Protein AF-0000000072192971 (afdb_homodimer)

Organism: NCBI:txid901

Sequence (154 aa):
MDQEERIIRLEELAYFQEERLRELNEALTAQQQQIDMLEHRLAETMELARNLRDQLGQTGNGAPVNDLPPHYMPERYMDQEERIIRLEELAYFQEERLRELNEALTAQQQQIDMLEHRLAETMELARNLRDQLGQTGNGAPVNDLPPHYMPERY

Solvent-accessible surface area (backbone atoms only — not comparable to full-atom values): 8818 Å² total; per-residue (Å²): 129,58,67,64,58,54,42,53,52,40,51,50,51,38,50,53,48,50,53,50,44,52,52,50,51,52,49,44,52,53,50,48,52,48,42,54,51,47,52,52,51,35,51,52,38,48,52,52,33,50,54,44,52,54,56,38,56,71,70,73,70,41,64,84,68,79,74,72,73,78,76,78,66,73,70,84,122,132,58,68,63,58,53,42,53,52,39,50,52,50,40,50,53,49,52,52,50,46,53,52,50,51,51,50,43,51,53,50,49,52,50,43,53,51,47,51,50,52,34,51,54,38,49,50,51,33,51,55,44,51,54,55,38,55,72,70,74,70,41,63,84,68,78,74,72,71,77,76,78,66,74,69,84,122

Secondary structure (DSSP, 8-state):
--HHHHHHHHHHHHHHHHHHHHHHHHHHHHHHHHHHHHHHHHHHHHHHHHHHHHHHHHTS-----------------/--HHHHHHHHHHHHHHHHHHHHHHHHHHHHHHHHHHHHHHHHHHHHHHHHHHHHHHHHTS-----------------

InterPro domains:
  IPR007236 SlyX [PF04102] (4-72)

Radius of gyration: 26.2 Å; Cα contacts (8 Å, |Δi|>4): 93; chains: 2; bounding box: 30×81×48 Å

Structure (mmCIF, N/CA/C/O backbone):
data_AF-0000000072192971-model_v1
#
loop_
_entity.id
_entity.type
_entity.pdbx_description
1 polymer 'SlyX protein'
#
loop_
_atom_site.group_PDB
_atom_site.id
_atom_site.type_symbol
_atom_site.label_atom_id
_atom_site.label_alt_id
_atom_site.label_comp_id
_atom_site.label_asym_id
_atom_site.label_entity_id
_atom_site.label_seq_id
_atom_site.pdbx_PDB_ins_code
_atom_site.Cartn_x
_atom_site.Cartn_y
_atom_site.Cartn_z
_atom_site.occupancy
_atom_site.B_iso_or_equiv
_atom_site.auth_seq_id
_atom_site.auth_comp_id
_atom_site.auth_asym_id
_atom_site.auth_atom_id
_atom_site.pdbx_PDB_model_num
ATOM 1 N N . MET A 1 1 ? 1.477 -42.969 -9.359 1 64.88 1 MET A N 1
ATOM 2 C CA . MET A 1 1 ? 0.469 -42.062 -9.867 1 64.88 1 MET A CA 1
ATOM 3 C C . MET A 1 1 ? 0.601 -41.875 -11.375 1 64.88 1 MET A C 1
ATOM 5 O O . MET A 1 1 ? 1.711 -41.875 -11.906 1 64.88 1 MET A O 1
ATOM 9 N N . ASP A 1 2 ? -0.431 -42.281 -12.203 1 88.81 2 ASP A N 1
ATOM 10 C CA . ASP A 1 2 ? -0.35 -42.188 -13.664 1 88.81 2 ASP A CA 1
ATOM 11 C C . ASP A 1 2 ? -0.009 -40.781 -14.125 1 88.81 2 ASP A C 1
ATOM 13 O O . ASP A 1 2 ? -0.246 -39.812 -13.398 1 88.81 2 ASP A O 1
ATOM 17 N N . GLN A 1 3 ? 0.892 -40.656 -15.016 1 93.5 3 GLN A N 1
ATOM 18 C CA . GLN A 1 3 ? 1.33 -39.406 -15.609 1 93.5 3 GLN A CA 1
ATOM 19 C C . GLN A 1 3 ? 0.146 -38.469 -15.867 1 93.5 3 GLN A C 1
ATOM 21 O O . GLN A 1 3 ? 0.257 -37.25 -15.719 1 93.5 3 GLN A O 1
ATOM 26 N N . GLU A 1 4 ? -0.917 -39.031 -16.047 1 94 4 GLU A N 1
ATOM 27 C CA . GLU A 1 4 ? -2.127 -38.25 -16.312 1 94 4 GLU A CA 1
ATOM 28 C C . GLU A 1 4 ? -2.639 -37.594 -15.047 1 94 4 GLU A C 1
ATOM 30 O O . GLU A 1 4 ? -3.043 -36.406 -15.078 1 94 4 GLU A O 1
ATOM 35 N N . GLU A 1 5 ? -2.646 -38.281 -14.031 1 95.19 5 GLU A N 1
ATOM 36 C CA . GLU A 1 5 ? -3.08 -37.781 -12.742 1 95.19 5 GLU A CA 1
ATOM 37 C C . GLU A 1 5 ? -2.172 -36.625 -12.281 1 95.19 5 GLU A C 1
ATOM 39 O O . GLU A 1 5 ? -2.648 -35.625 -11.742 1 95.19 5 GLU A O 1
ATOM 44 N N . ARG A 1 6 ? -0.914 -36.781 -12.5 1 96.5 6 ARG A N 1
ATOM 45 C CA . ARG A 1 6 ? 0.071 -35.781 -12.133 1 96.5 6 ARG A CA 1
ATOM 46 C C . ARG A 1 6 ? -0.148 -34.469 -12.922 1 96.5 6 ARG A C 1
ATOM 48 O O . ARG A 1 6 ? -0.056 -33.375 -12.375 1 96.5 6 ARG A O 1
ATOM 55 N N . ILE A 1 7 ? -0.433 -34.594 -14.164 1 96.75 7 ILE A N 1
ATOM 56 C CA . ILE A 1 7 ? -0.686 -33.438 -15.039 1 96.75 7 ILE A CA 1
ATOM 57 C C . ILE A 1 7 ? -1.908 -32.656 -14.539 1 96.75 7 ILE A C 1
ATOM 59 O O . ILE A 1 7 ? -1.875 -31.438 -14.438 1 96.75 7 ILE A O 1
ATOM 63 N N . ILE A 1 8 ? -2.932 -33.406 -14.188 1 97.06 8 ILE A N 1
ATOM 64 C CA . ILE A 1 8 ? -4.168 -32.812 -13.711 1 97.06 8 ILE A CA 1
ATOM 65 C C . ILE A 1 8 ? -3.9 -32.031 -12.43 1 97.06 8 ILE A C 1
ATOM 67 O O . ILE A 1 8 ? -4.355 -30.891 -12.289 1 97.06 8 ILE A O 1
ATOM 71 N N . ARG A 1 9 ? -3.141 -32.562 -11.562 1 97.5 9 ARG A N 1
ATOM 72 C CA . ARG A 1 9 ? -2.822 -31.906 -10.297 1 97.5 9 ARG A CA 1
ATOM 73 C C . ARG A 1 9 ? -2.006 -30.641 -10.508 1 97.5 9 ARG A C 1
ATOM 75 O O . ARG A 1 9 ? -2.248 -29.625 -9.859 1 97.5 9 ARG A O 1
ATOM 82 N N . LEU A 1 10 ? -1.052 -30.734 -11.422 1 98 10 LEU A N 1
ATOM 83 C CA . LEU A 1 10 ? -0.2 -29.594 -11.727 1 98 10 LEU A CA 1
ATOM 84 C C . LEU A 1 10 ? -1.004 -28.484 -12.383 1 98 10 LEU A C 1
ATOM 86 O O . LEU A 1 10 ? -0.768 -27.297 -12.117 1 98 10 LEU A O 1
ATOM 90 N N . GLU A 1 11 ? -1.897 -28.75 -13.18 1 98.19 11 GLU A N 1
ATOM 91 C CA . GLU A 1 11 ? -2.771 -27.766 -13.82 1 98.19 11 GLU A CA 1
ATOM 92 C C . GLU A 1 11 ? -3.652 -27.062 -12.789 1 98.19 11 GLU A C 1
ATOM 94 O O . GLU A 1 11 ? -3.846 -25.859 -12.852 1 98.19 11 GLU A O 1
ATOM 99 N N . GLU A 1 12 ? -4.188 -27.859 -11.93 1 98.38 12 GLU A N 1
ATOM 100 C CA . GLU A 1 12 ? -4.992 -27.297 -10.852 1 98.38 12 GLU A CA 1
ATOM 101 C C . GLU A 1 12 ? -4.176 -26.328 -10.008 1 98.38 12 GLU A C 1
ATOM 103 O O . GLU A 1 12 ? -4.637 -25.219 -9.703 1 98.38 12 GLU A O 1
ATOM 108 N N . LEU A 1 13 ? -2.967 -26.75 -9.648 1 98.25 13 LEU A N 1
ATOM 109 C CA . LEU A 1 13 ? -2.061 -25.906 -8.867 1 98.25 13 LEU A CA 1
ATOM 110 C C . LEU A 1 13 ? -1.786 -24.594 -9.594 1 98.25 13 LEU A C 1
ATOM 112 O O . LEU A 1 13 ? -1.892 -23.516 -9 1 98.25 13 LEU A O 1
ATOM 116 N N . ALA A 1 14 ? -1.464 -24.766 -10.875 1 98.31 14 ALA A N 1
ATOM 117 C CA . ALA A 1 14 ? -1.157 -23.578 -11.68 1 98.31 14 ALA A CA 1
ATOM 118 C C . ALA A 1 14 ? -2.359 -22.641 -11.758 1 98.31 14 ALA A C 1
ATOM 120 O O . ALA A 1 14 ? -2.205 -21.422 -11.727 1 98.31 14 ALA A O 1
ATOM 121 N N . TYR A 1 15 ? -3.504 -23.234 -11.812 1 98.44 15 TYR A N 1
ATOM 122 C CA . TYR A 1 15 ? -4.738 -22.469 -11.875 1 98.44 15 TYR A CA 1
ATOM 123 C C . TYR A 1 15 ? -4.938 -21.656 -10.594 1 98.44 15 TYR A C 1
ATOM 125 O O . TYR A 1 15 ? -5.211 -20.453 -10.648 1 98.44 15 TYR A O 1
ATOM 133 N N . PHE A 1 16 ? -4.781 -22.219 -9.438 1 98.44 16 PHE A N 1
ATOM 134 C CA . PHE A 1 16 ? -4.98 -21.562 -8.156 1 98.44 16 PHE A CA 1
ATOM 135 C C . PHE A 1 16 ? -3.926 -20.4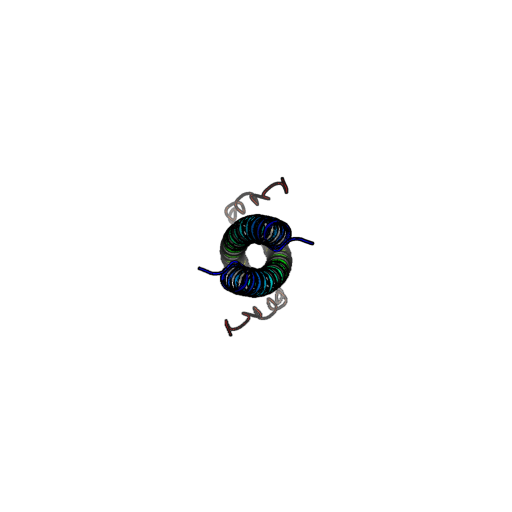84 -7.938 1 98.44 16 PHE A C 1
ATOM 137 O O . PHE A 1 16 ? -4.23 -19.406 -7.422 1 98.44 16 PHE A O 1
ATOM 144 N N . GLN A 1 17 ? -2.754 -20.75 -8.312 1 98.56 17 GLN A N 1
ATOM 145 C CA . GLN A 1 17 ? -1.681 -19.766 -8.195 1 98.56 17 GLN A 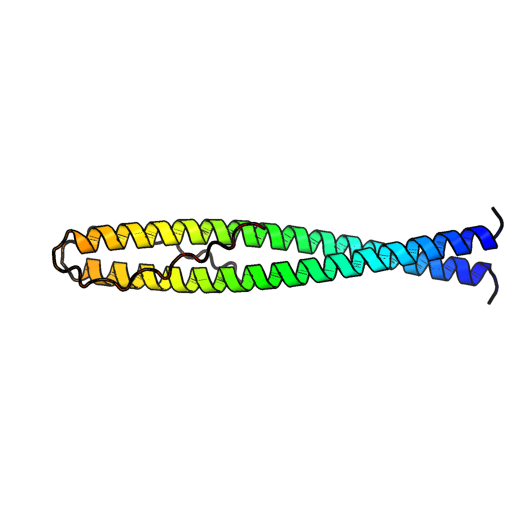CA 1
ATOM 146 C C . GLN A 1 17 ? -1.961 -18.547 -9.062 1 98.56 17 GLN A C 1
ATOM 148 O O . GLN A 1 17 ? -1.702 -17.422 -8.648 1 98.56 17 GLN A O 1
ATOM 153 N N . GLU A 1 18 ? -2.438 -18.812 -10.195 1 98.38 18 GLU A N 1
ATOM 154 C CA . GLU A 1 18 ? -2.791 -17.703 -11.078 1 98.38 18 GLU A CA 1
ATOM 155 C C . GLU A 1 18 ? -3.861 -16.812 -10.453 1 98.38 18 GLU A C 1
ATOM 157 O O . GLU A 1 18 ? -3.779 -15.594 -10.539 1 98.38 18 GLU A O 1
ATOM 162 N N . GLU A 1 19 ? -4.824 -17.438 -9.891 1 98.69 19 GLU A N 1
ATOM 163 C CA . GLU A 1 19 ? -5.883 -16.703 -9.203 1 98.69 19 GLU A CA 1
ATOM 164 C C . GLU A 1 19 ? -5.32 -15.867 -8.055 1 98.69 19 GLU A C 1
ATOM 166 O O . GLU A 1 19 ? -5.684 -14.695 -7.898 1 98.69 19 GLU A O 1
ATOM 171 N N . ARG A 1 20 ? -4.488 -16.453 -7.297 1 98.75 20 ARG A N 1
ATOM 172 C CA . ARG A 1 20 ? -3.855 -15.758 -6.18 1 98.75 20 ARG A CA 1
ATOM 173 C C . ARG A 1 20 ? -3.027 -14.57 -6.672 1 98.75 20 ARG A C 1
ATOM 175 O O . ARG A 1 20 ? -3.035 -13.508 -6.055 1 98.75 20 ARG A O 1
ATOM 182 N N . LEU A 1 21 ? -2.297 -14.781 -7.73 1 98.75 21 LEU A N 1
ATOM 183 C CA . LEU A 1 21 ? -1.502 -13.727 -8.344 1 98.75 21 LEU A CA 1
ATOM 184 C C . LEU A 1 21 ? -2.383 -12.547 -8.742 1 98.75 21 LEU A C 1
ATOM 186 O O . LEU A 1 21 ? -2.027 -11.391 -8.492 1 98.75 21 LEU A O 1
ATOM 190 N N . ARG A 1 22 ? -3.5 -12.859 -9.281 1 98.62 22 ARG A N 1
ATOM 191 C CA . ARG A 1 22 ? -4.449 -11.82 -9.68 1 98.62 22 ARG A CA 1
ATOM 192 C C . ARG A 1 22 ? -4.949 -11.039 -8.469 1 98.62 22 ARG A C 1
ATOM 194 O O . ARG A 1 22 ? -4.98 -9.812 -8.484 1 98.62 22 ARG A O 1
ATOM 201 N N . GLU A 1 23 ? -5.238 -11.711 -7.477 1 98.75 23 GLU A N 1
ATOM 202 C CA . GLU A 1 23 ? -5.734 -11.102 -6.246 1 98.75 23 GLU A CA 1
ATOM 203 C C . GLU A 1 23 ? -4.68 -10.195 -5.613 1 98.75 23 GLU A C 1
ATOM 205 O O . GLU A 1 23 ? -4.988 -9.07 -5.203 1 98.75 23 GLU A O 1
ATOM 210 N N . LEU A 1 24 ? -3.523 -10.68 -5.582 1 98.75 24 LEU A N 1
ATOM 211 C CA . LEU A 1 24 ? -2.439 -9.914 -4.977 1 98.75 24 LEU A CA 1
ATOM 212 C C . LEU A 1 24 ? -2.127 -8.672 -5.797 1 98.75 24 LEU A C 1
ATOM 214 O O . LEU A 1 24 ? -1.849 -7.609 -5.238 1 98.75 24 LEU A O 1
ATOM 218 N N . ASN A 1 25 ? -2.213 -8.812 -7.066 1 98.75 25 ASN A N 1
ATOM 219 C CA . ASN A 1 25 ? -1.989 -7.656 -7.926 1 98.75 25 ASN A CA 1
ATOM 220 C C . ASN A 1 25 ? -3.051 -6.582 -7.703 1 98.75 25 ASN A C 1
ATOM 222 O O . ASN A 1 25 ? -2.736 -5.391 -7.676 1 98.75 25 ASN A O 1
ATOM 226 N N . GLU A 1 26 ? -4.223 -7 -7.559 1 98.75 26 GLU A N 1
ATOM 227 C CA . GLU A 1 26 ? -5.312 -6.074 -7.281 1 98.75 26 GLU A CA 1
ATOM 228 C C . GLU A 1 26 ? -5.121 -5.379 -5.938 1 98.75 26 GLU A C 1
ATOM 230 O O . GLU A 1 26 ? -5.332 -4.168 -5.82 1 98.75 26 GLU A O 1
ATOM 235 N N . ALA A 1 27 ? -4.742 -6.07 -4.949 1 98.81 27 ALA A N 1
ATOM 236 C CA . ALA A 1 27 ? -4.496 -5.527 -3.619 1 98.81 27 ALA A CA 1
ATOM 237 C C . ALA A 1 27 ? -3.361 -4.508 -3.645 1 98.81 27 ALA A C 1
ATOM 239 O O . ALA A 1 27 ? -3.455 -3.449 -3.016 1 98.81 27 ALA A O 1
ATOM 240 N N . LEU A 1 28 ? -2.318 -4.918 -4.391 1 98.81 28 LEU A N 1
ATOM 241 C CA . LEU A 1 28 ? -1.18 -4.016 -4.523 1 98.81 28 LEU A CA 1
ATOM 242 C C . LEU A 1 28 ? -1.603 -2.691 -5.156 1 98.81 28 LEU A C 1
ATOM 244 O O . LEU A 1 28 ? -1.176 -1.623 -4.715 1 98.81 28 LEU A O 1
ATOM 248 N N . THR A 1 29 ? -2.412 -2.76 -6.113 1 98.75 29 THR A N 1
ATOM 249 C CA . THR A 1 29 ? -2.914 -1.574 -6.797 1 98.75 29 THR A CA 1
ATOM 250 C C . THR A 1 29 ? -3.758 -0.721 -5.855 1 98.75 29 THR A C 1
ATOM 252 O O . THR A 1 29 ? -3.607 0.501 -5.812 1 98.75 29 THR A O 1
ATOM 255 N N . ALA A 1 30 ? -4.586 -1.338 -5.098 1 98.81 30 ALA A N 1
ATOM 256 C CA . ALA A 1 30 ? -5.434 -0.634 -4.141 1 98.81 30 ALA A CA 1
ATOM 257 C C . ALA A 1 30 ? -4.598 0.058 -3.068 1 98.81 30 ALA A C 1
ATOM 259 O O . ALA A 1 30 ? -4.859 1.209 -2.713 1 98.81 30 ALA A O 1
ATOM 260 N N . GLN A 1 31 ? -3.572 -0.681 -2.627 1 98.81 31 GLN A N 1
ATOM 261 C CA . GLN A 1 31 ? -2.689 -0.108 -1.616 1 98.81 31 GLN A CA 1
ATOM 262 C C . GLN A 1 31 ? -1.888 1.061 -2.184 1 98.81 31 GLN A C 1
ATOM 264 O O . GLN A 1 31 ? -1.655 2.055 -1.493 1 98.81 31 GLN A O 1
ATOM 269 N N . GLN A 1 32 ? -1.555 0.938 -3.387 1 98.81 32 GLN A N 1
ATOM 270 C CA . GLN A 1 32 ? -0.845 2.043 -4.023 1 98.81 32 GLN A CA 1
ATOM 271 C C . GLN A 1 32 ? -1.731 3.281 -4.121 1 98.81 32 GLN A C 1
ATOM 273 O O . GLN A 1 32 ? -1.276 4.398 -3.867 1 98.81 32 GLN A O 1
ATOM 278 N N . GLN A 1 33 ? -2.934 3.119 -4.434 1 98.88 33 GLN A N 1
ATOM 279 C CA . GLN A 1 33 ? -3.879 4.23 -4.477 1 98.88 33 GLN A CA 1
ATOM 280 C C . GLN A 1 33 ? -4.043 4.863 -3.098 1 98.88 33 GLN A C 1
ATOM 282 O O . GLN A 1 33 ? -4.113 6.09 -2.977 1 98.88 33 GLN A O 1
ATOM 287 N N . GLN A 1 34 ? -4.117 4.008 -2.139 1 98.94 34 GLN A N 1
ATOM 288 C CA . GLN A 1 34 ? -4.207 4.488 -0.764 1 98.94 34 GLN A CA 1
ATOM 289 C C . GLN A 1 34 ? -2.973 5.305 -0.386 1 98.94 34 GLN A C 1
ATOM 291 O O . GLN A 1 34 ? -3.09 6.363 0.238 1 98.94 34 GLN A O 1
ATOM 296 N N . ILE A 1 35 ? -1.833 4.812 -0.708 1 98.94 35 ILE A N 1
ATOM 297 C CA . ILE A 1 35 ? -0.578 5.5 -0.427 1 98.94 35 ILE A CA 1
ATOM 298 C C . ILE A 1 35 ? -0.583 6.875 -1.092 1 98.94 35 ILE A C 1
ATOM 300 O O . ILE A 1 35 ? -0.261 7.879 -0.455 1 98.94 35 ILE A O 1
ATOM 304 N N . ASP A 1 36 ? -0.992 6.922 -2.318 1 98.88 36 ASP A N 1
ATOM 305 C CA . ASP A 1 36 ? -1.04 8.172 -3.064 1 98.88 36 ASP A CA 1
ATOM 306 C C . ASP A 1 36 ? -1.96 9.188 -2.381 1 98.88 36 ASP A C 1
ATOM 308 O O . ASP A 1 36 ? -1.61 10.359 -2.248 1 98.88 36 ASP A O 1
ATOM 312 N N . MET A 1 37 ? -3.068 8.742 -1.961 1 98.88 37 MET A N 1
ATOM 313 C CA . MET A 1 37 ? -4.043 9.594 -1.285 1 98.88 37 MET A CA 1
ATOM 314 C C . MET A 1 37 ? -3.484 10.117 0.033 1 98.88 37 MET A C 1
ATOM 316 O O . MET A 1 37 ? -3.592 11.305 0.328 1 98.88 37 MET A O 1
ATOM 320 N N . LEU A 1 38 ? -2.875 9.219 0.721 1 98.88 38 LEU A N 1
ATOM 321 C CA . LEU A 1 38 ? -2.322 9.602 2.016 1 98.88 38 LEU A CA 1
ATOM 322 C C . LEU A 1 38 ? -1.19 10.609 1.849 1 98.88 38 LEU A C 1
ATOM 324 O O . LEU A 1 38 ? -1.063 11.547 2.641 1 98.88 38 LEU A O 1
ATOM 328 N N . GLU A 1 39 ? -0.404 10.43 0.882 1 98.81 39 GLU A N 1
ATOM 329 C CA . GLU A 1 39 ? 0.688 11.359 0.607 1 98.81 39 GLU A CA 1
ATOM 330 C C . GLU A 1 39 ? 0.158 12.75 0.265 1 98.81 39 GLU A C 1
ATOM 332 O O . GLU A 1 39 ? 0.698 13.758 0.728 1 98.81 39 GLU A O 1
ATOM 337 N N . HIS A 1 40 ? -0.871 12.781 -0.496 1 98.81 40 HIS A N 1
ATOM 338 C CA . HIS A 1 40 ? -1.494 14.047 -0.859 1 98.81 40 HIS A CA 1
ATOM 339 C C . HIS A 1 40 ? -2.088 14.742 0.363 1 98.81 40 HIS A C 1
ATOM 341 O O . HIS A 1 40 ? -1.868 15.938 0.572 1 98.81 40 HIS A O 1
ATOM 347 N N . ARG A 1 41 ? -2.787 14.023 1.087 1 98.75 41 ARG A N 1
ATOM 348 C CA . ARG A 1 41 ? -3.398 14.57 2.295 1 98.75 41 ARG A CA 1
ATOM 349 C C . ARG A 1 41 ? -2.338 15.086 3.262 1 98.75 41 ARG A C 1
ATOM 351 O O . ARG A 1 41 ? -2.504 16.141 3.863 1 98.75 41 ARG A O 1
ATOM 358 N N . LEU A 1 42 ? -1.305 14.367 3.389 1 98.62 42 LEU A N 1
ATOM 359 C CA . LEU A 1 42 ? -0.218 14.773 4.273 1 98.62 42 LEU A CA 1
ATOM 360 C C . LEU A 1 42 ? 0.415 16.078 3.793 1 98.62 42 LEU A C 1
ATOM 362 O O . LEU A 1 42 ? 0.68 16.969 4.594 1 98.62 42 LEU A O 1
ATOM 366 N N . ALA A 1 43 ? 0.605 16.094 2.543 1 98.56 43 ALA A N 1
ATOM 367 C CA . ALA A 1 43 ? 1.175 17.312 1.971 1 98.56 43 ALA A CA 1
ATOM 368 C C . ALA A 1 43 ? 0.279 18.516 2.242 1 98.56 43 ALA A C 1
ATOM 370 O O . ALA A 1 43 ? 0.763 19.578 2.629 1 98.56 43 ALA A O 1
ATOM 371 N N . GLU A 1 44 ? -0.975 18.359 2.057 1 98.38 44 GLU A N 1
ATOM 372 C CA . GLU A 1 44 ? -1.943 19.422 2.305 1 98.38 44 GLU A CA 1
ATOM 373 C C . GLU A 1 44 ? -1.933 19.859 3.77 1 98.38 44 GLU A C 1
ATOM 375 O O . GLU A 1 44 ? -1.975 21.047 4.074 1 98.38 44 GLU A O 1
ATOM 380 N N . THR A 1 45 ? -1.865 18.922 4.574 1 98.12 45 THR A N 1
ATOM 381 C CA . THR A 1 45 ? -1.91 19.188 6.008 1 98.12 45 THR A CA 1
ATOM 382 C C . THR A 1 45 ? -0.618 19.859 6.469 1 98.12 45 THR A C 1
ATOM 384 O O . THR A 1 45 ? -0.643 20.734 7.328 1 98.12 45 THR A O 1
ATOM 387 N N . MET A 1 46 ? 0.425 19.484 5.895 1 97.88 46 MET A N 1
ATOM 388 C CA . MET A 1 46 ? 1.711 20.109 6.188 1 97.88 46 MET A CA 1
ATOM 389 C C . MET A 1 46 ? 1.714 21.578 5.758 1 97.88 46 MET A C 1
ATOM 391 O O . MET A 1 46 ? 2.217 22.438 6.48 1 97.88 46 MET A O 1
ATOM 395 N N . GLU A 1 47 ? 1.155 21.766 4.656 1 97.88 47 GLU A N 1
ATOM 396 C CA . GLU A 1 47 ? 1.049 23.141 4.16 1 97.88 47 GLU A CA 1
ATOM 397 C C . GLU A 1 47 ? 0.17 23.984 5.074 1 97.88 47 GLU A C 1
ATOM 399 O O . GLU A 1 47 ? 0.507 25.141 5.375 1 97.88 47 GLU A O 1
ATOM 404 N N . LEU A 1 48 ? -0.875 23.422 5.488 1 96.69 48 LEU A N 1
ATOM 405 C CA . LEU A 1 48 ? -1.768 24.109 6.418 1 96.69 48 LEU A CA 1
ATOM 406 C C . LEU A 1 48 ? -1.038 24.469 7.711 1 96.69 48 LEU A C 1
ATOM 408 O O . LEU A 1 48 ? -1.115 25.594 8.18 1 96.69 48 LEU A O 1
ATOM 412 N N . ALA A 1 49 ? -0.28 23.531 8.234 1 95.44 49 ALA A N 1
ATOM 413 C CA . ALA A 1 49 ? 0.462 23.75 9.477 1 95.44 49 ALA A CA 1
ATOM 414 C C . ALA A 1 49 ? 1.505 24.859 9.305 1 95.44 49 ALA A C 1
ATOM 416 O O . ALA A 1 49 ? 1.681 25.688 10.188 1 95.44 49 ALA A O 1
ATOM 417 N N . ARG A 1 50 ? 2.076 24.844 8.203 1 95.75 50 ARG A N 1
ATOM 418 C CA . ARG A 1 50 ? 3.076 25.859 7.906 1 95.75 50 ARG A CA 1
ATOM 419 C C . ARG A 1 50 ? 2.445 27.25 7.848 1 95.75 50 ARG A C 1
ATOM 421 O O . ARG A 1 50 ? 2.979 28.203 8.414 1 95.75 50 ARG A O 1
ATOM 428 N N . ASN A 1 51 ? 1.326 27.391 7.227 1 94.44 51 ASN A N 1
ATOM 429 C CA . ASN A 1 51 ? 0.615 28.656 7.102 1 94.44 51 ASN A CA 1
ATOM 430 C C . ASN A 1 51 ? 0.162 29.188 8.461 1 94.44 51 ASN A C 1
ATOM 432 O O . ASN A 1 51 ? 0.289 30.375 8.75 1 94.44 51 ASN A O 1
ATOM 436 N N . LEU A 1 52 ? -0.246 28.312 9.297 1 90.56 52 LEU A N 1
ATOM 437 C CA . LEU A 1 52 ? -0.696 28.688 10.633 1 90.56 52 LEU A CA 1
ATOM 438 C C . LEU A 1 52 ? 0.471 29.172 11.484 1 90.56 52 LEU A C 1
ATOM 440 O O . LEU A 1 52 ? 0.342 30.141 12.227 1 90.56 52 LEU A O 1
ATOM 444 N N . ARG A 1 53 ? 1.566 28.484 11.305 1 90.5 53 ARG A N 1
ATOM 445 C CA . ARG A 1 53 ? 2.768 28.875 12.031 1 90.5 53 ARG A CA 1
ATOM 446 C C . ARG A 1 53 ? 3.238 30.266 11.617 1 90.5 53 ARG A C 1
ATOM 448 O O . ARG A 1 53 ? 3.629 31.078 12.469 1 90.5 53 ARG A O 1
ATOM 455 N N . ASP A 1 54 ? 3.141 30.547 10.414 1 90.69 54 ASP A N 1
ATOM 456 C CA . ASP A 1 54 ? 3.545 31.844 9.891 1 90.69 54 ASP A CA 1
ATOM 457 C C . ASP A 1 54 ? 2.652 32.969 10.43 1 90.69 54 ASP A C 1
ATOM 459 O O . ASP A 1 54 ? 3.135 34.062 10.758 1 90.69 54 ASP A O 1
ATOM 463 N N . GLN A 1 55 ? 1.4 32.75 10.602 1 86.19 55 GLN A N 1
ATOM 464 C CA . GLN A 1 55 ? 0.441 33.719 11.133 1 86.19 55 GLN A CA 1
ATOM 465 C C . GLN A 1 55 ? 0.701 34 12.609 1 86.19 55 GLN A C 1
ATOM 467 O O . GLN A 1 55 ? 0.619 35.156 13.055 1 86.19 55 GLN A O 1
ATOM 472 N N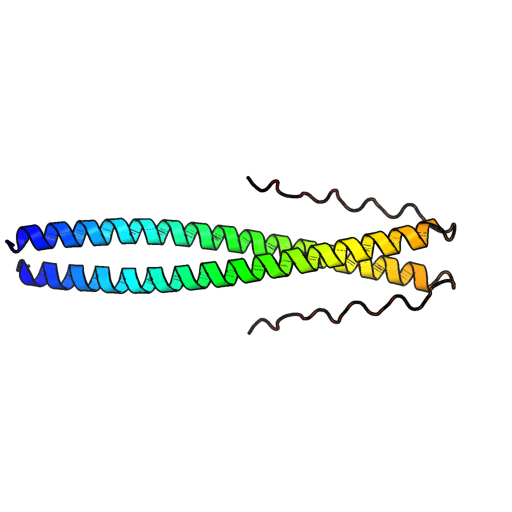 . LEU A 1 56 ? 1.053 32.969 13.32 1 84.81 56 LEU A N 1
ATOM 473 C CA . LEU A 1 56 ? 1.348 33.125 14.742 1 84.81 56 LEU A CA 1
ATOM 474 C C . LEU A 1 56 ? 2.633 33.906 14.953 1 84.81 56 LEU A C 1
ATOM 476 O O . LEU A 1 56 ? 2.74 34.688 15.906 1 84.81 56 LEU A O 1
ATOM 480 N N . GLY A 1 57 ? 3.613 33.688 14.117 1 81.56 57 GLY A N 1
ATOM 481 C CA . GLY A 1 57 ? 4.863 34.406 14.203 1 81.56 57 GLY A CA 1
ATOM 482 C C . GLY A 1 57 ? 4.699 35.906 13.922 1 81.56 57 GLY A C 1
ATOM 483 O O . GLY A 1 57 ? 5.469 36.719 14.43 1 81.56 57 GLY A O 1
ATOM 484 N N . GLN A 1 58 ? 3.754 36.375 13.18 1 77.25 58 GLN A N 1
ATOM 485 C CA . GLN A 1 58 ? 3.502 37.781 12.836 1 77.25 58 GLN A CA 1
ATOM 486 C C . GLN A 1 58 ? 2.764 38.5 13.953 1 77.25 58 GLN A C 1
ATOM 488 O O . GLN A 1 58 ? 2.863 39.719 14.086 1 77.25 58 GLN A O 1
ATOM 493 N N . THR A 1 59 ? 1.985 37.906 14.906 1 65.69 59 THR A N 1
ATOM 494 C CA . THR A 1 59 ? 1.225 38.531 15.984 1 65.69 59 THR A CA 1
ATOM 495 C C . THR A 1 59 ? 2.076 38.656 17.234 1 65.69 59 THR A C 1
ATOM 497 O O . THR A 1 59 ? 1.642 39.25 18.234 1 65.69 59 THR A O 1
ATOM 500 N N . GLY A 1 60 ? 3.402 38.625 17.234 1 59.66 60 GLY A N 1
ATOM 501 C CA . GLY A 1 60 ? 4.34 38.844 18.328 1 59.66 60 GLY A CA 1
ATOM 502 C C . GLY A 1 60 ? 4.262 37.75 19.406 1 59.66 60 GLY A C 1
ATOM 503 O O . GLY A 1 60 ? 5.074 37.719 20.328 1 59.66 60 GLY A O 1
ATOM 504 N N . ASN A 1 61 ? 3.152 37.156 19.594 1 52.28 61 ASN A N 1
ATOM 505 C CA . ASN A 1 61 ? 3.008 36.188 20.656 1 52.28 61 ASN A CA 1
ATOM 506 C C . ASN A 1 61 ? 3.596 34.844 20.266 1 52.28 61 ASN A C 1
ATOM 508 O O . ASN A 1 61 ? 3.307 33.812 20.891 1 52.28 61 ASN A O 1
ATOM 512 N N . GLY A 1 62 ? 4.293 34.844 19.188 1 50.94 62 GLY A N 1
ATOM 513 C CA . GLY A 1 62 ? 4.676 33.562 18.625 1 50.94 62 GLY A CA 1
ATOM 514 C C . GLY A 1 62 ? 5.676 32.781 19.469 1 50.94 62 GLY A C 1
ATOM 515 O O . GLY A 1 62 ? 6.828 33.219 19.609 1 50.94 62 GLY A O 1
ATOM 516 N N . ALA A 1 63 ? 5.219 32.312 20.688 1 50.44 63 ALA A N 1
ATOM 517 C CA . ALA A 1 63 ? 6.168 31.391 21.312 1 50.44 63 ALA A CA 1
ATOM 518 C C . ALA A 1 63 ? 6.844 30.516 20.266 1 50.44 63 ALA A C 1
ATOM 520 O O . ALA A 1 63 ? 6.254 30.203 19.219 1 50.44 63 ALA A O 1
ATOM 521 N N . PRO A 1 64 ? 8.164 30.312 20.281 1 46.06 64 PRO A N 1
ATOM 522 C CA . PRO A 1 64 ? 8.891 29.484 19.328 1 46.06 64 PRO A CA 1
ATOM 523 C C . PRO A 1 64 ? 8.234 28.125 19.094 1 46.06 64 PRO A C 1
ATOM 525 O O . PRO A 1 64 ? 8.031 27.359 20.047 1 46.06 64 PRO A O 1
ATOM 528 N N . VAL A 1 65 ? 7.125 28.062 18.438 1 45.34 65 VAL A N 1
ATOM 529 C CA . VAL A 1 65 ? 6.512 26.781 18.078 1 45.34 65 VAL A CA 1
ATOM 530 C C . VAL A 1 65 ? 7.598 25.766 17.734 1 45.34 65 VAL A C 1
ATOM 532 O O . VAL A 1 65 ? 8.508 26.062 16.953 1 45.34 65 VAL A O 1
ATOM 535 N N . ASN A 1 66 ? 7.781 24.797 18.578 1 44.81 66 ASN A N 1
ATOM 536 C CA . ASN A 1 66 ? 8.648 23.641 18.359 1 44.81 66 ASN A CA 1
ATOM 537 C C . ASN A 1 66 ? 8.648 23.219 16.891 1 44.81 66 ASN A C 1
ATOM 539 O O . ASN A 1 66 ? 7.594 23.156 16.266 1 44.81 66 ASN A O 1
ATOM 543 N N . ASP A 1 67 ? 9.844 23.312 16.172 1 43.91 67 ASP A N 1
ATOM 544 C CA . ASP A 1 67 ? 10.266 22.953 14.82 1 43.91 67 ASP A CA 1
ATOM 545 C C . ASP A 1 67 ? 9.562 21.688 14.344 1 43.91 67 ASP A C 1
ATOM 547 O O . ASP A 1 67 ? 9.359 20.75 15.125 1 43.91 67 ASP A O 1
ATOM 551 N N . LEU A 1 68 ? 8.57 21.766 13.406 1 46.72 68 LEU A N 1
ATOM 552 C CA . LEU A 1 68 ? 8.109 20.578 12.688 1 46.72 68 LEU A CA 1
ATOM 553 C C . LEU A 1 68 ? 9.242 19.562 12.523 1 46.72 68 LEU A C 1
ATOM 555 O O . LEU A 1 68 ? 10.344 19.922 12.109 1 46.72 68 LEU A O 1
ATOM 559 N N . PRO A 1 69 ? 9.125 18.391 13.234 1 41.59 69 PRO A N 1
ATOM 560 C CA . PRO A 1 69 ? 10.219 17.484 12.906 1 41.59 69 PRO A CA 1
ATOM 561 C C . PRO A 1 69 ? 10.516 17.438 11.406 1 41.59 69 PRO A C 1
ATOM 563 O O . PRO A 1 69 ? 9.617 17.641 10.586 1 41.59 69 PRO A O 1
ATOM 566 N N . PRO A 1 70 ? 11.82 17.641 11.062 1 37.16 70 PRO A N 1
ATOM 567 C CA . PRO A 1 70 ? 12.219 17.547 9.656 1 37.16 70 PRO A CA 1
ATOM 568 C C . PRO A 1 70 ? 11.516 16.406 8.922 1 37.16 70 PRO A C 1
ATOM 570 O O . PRO A 1 70 ? 11.133 15.414 9.539 1 37.16 70 PRO A O 1
ATOM 573 N N . HIS A 1 71 ? 10.555 16.703 7.992 1 44.62 71 HIS A N 1
ATOM 574 C CA . HIS A 1 71 ? 9.961 15.75 7.062 1 44.62 71 HIS A CA 1
ATOM 575 C C . HIS A 1 71 ? 10.953 14.664 6.68 1 44.62 71 HIS A C 1
ATOM 577 O O . HIS A 1 71 ? 12 14.945 6.086 1 44.62 71 HIS A O 1
ATOM 583 N N . TYR A 1 72 ? 11.055 13.625 7.414 1 37.72 72 TYR A N 1
ATOM 584 C CA . TYR A 1 72 ? 11.836 12.539 6.836 1 37.72 72 TYR A CA 1
ATOM 585 C C . TYR A 1 72 ? 11.32 12.18 5.445 1 37.72 72 TYR A C 1
ATOM 587 O O . TYR A 1 72 ? 10.195 11.695 5.297 1 37.72 72 TYR A O 1
ATOM 595 N N . MET A 1 73 ? 11.445 12.992 4.426 1 34.19 73 MET A N 1
ATOM 596 C CA . MET A 1 73 ? 11.117 12.531 3.08 1 34.19 73 MET A CA 1
ATOM 597 C C . MET A 1 73 ? 11.875 11.258 2.738 1 34.19 73 MET A C 1
ATOM 599 O O . MET A 1 73 ? 13.102 11.219 2.801 1 34.19 73 MET A O 1
ATOM 603 N N . PRO A 1 74 ? 11.305 10.07 2.996 1 35.69 74 PRO A N 1
ATOM 604 C CA . PRO A 1 74 ? 12.109 8.992 2.426 1 35.69 74 PRO A CA 1
ATOM 605 C C . PRO A 1 74 ? 12.484 9.242 0.967 1 35.69 74 PRO A C 1
ATOM 607 O O . PRO A 1 74 ? 11.68 9.781 0.203 1 35.69 74 PRO A O 1
ATOM 610 N N . GLU A 1 75 ? 13.688 9.742 0.725 1 33.88 75 GLU A N 1
ATOM 611 C CA . GLU A 1 75 ? 14.18 9.75 -0.649 1 33.88 75 GLU A CA 1
ATOM 612 C C . GLU A 1 75 ? 13.672 8.539 -1.425 1 33.88 75 GLU A C 1
ATOM 614 O O . GLU A 1 75 ? 13.609 7.43 -0.889 1 33.88 75 GLU A O 1
ATOM 619 N N . ARG A 1 76 ? 12.641 8.703 -2.301 1 36.16 76 ARG A N 1
ATOM 620 C CA . ARG A 1 76 ? 12.359 7.641 -3.26 1 36.16 76 ARG A CA 1
ATOM 621 C C . ARG A 1 76 ? 13.641 6.922 -3.672 1 36.16 76 ARG A C 1
ATOM 623 O O . ARG A 1 76 ? 14.555 7.543 -4.219 1 36.16 76 ARG A O 1
ATOM 630 N N . TYR A 1 77 ? 14.141 5.887 -2.846 1 26.69 77 TYR A N 1
ATOM 631 C CA . TYR A 1 77 ? 15.141 5.086 -3.547 1 26.69 77 TYR A CA 1
ATOM 632 C C . TYR A 1 77 ? 14.539 4.426 -4.781 1 26.69 77 TYR A C 1
ATOM 634 O O . TYR A 1 77 ? 13.344 4.113 -4.809 1 26.69 77 TYR A O 1
ATOM 642 N N . MET B 1 1 ? 3.195 -34.094 -27.875 1 64.19 1 MET B N 1
ATOM 643 C CA . MET B 1 1 ? 4.078 -33.781 -26.75 1 64.19 1 MET B CA 1
ATOM 644 C C . MET B 1 1 ? 3.949 -34.875 -25.672 1 64.19 1 MET B C 1
ATOM 646 O O . MET B 1 1 ? 2.854 -35.375 -25.422 1 64.19 1 MET B O 1
ATOM 650 N N . ASP B 1 2 ? 5.02 -35.688 -25.344 1 88.88 2 ASP B N 1
ATOM 651 C CA . ASP B 1 2 ? 4.949 -36.781 -24.391 1 88.88 2 ASP B CA 1
ATOM 652 C C . ASP B 1 2 ? 4.512 -36.281 -23.016 1 88.88 2 ASP B C 1
ATOM 654 O O . ASP B 1 2 ? 4.641 -35.094 -22.703 1 88.88 2 ASP B O 1
ATOM 658 N N . GLN B 1 3 ? 3.627 -36.969 -22.406 1 93.56 3 GLN B N 1
ATOM 659 C CA . GLN B 1 3 ? 3.105 -36.688 -21.078 1 93.56 3 GLN B CA 1
ATOM 660 C C . GLN B 1 3 ? 4.215 -36.219 -20.141 1 93.56 3 GLN B C 1
ATOM 662 O O . GLN B 1 3 ? 3.994 -35.344 -19.281 1 93.56 3 GLN B O 1
ATOM 667 N N . GLU B 1 4 ? 5.328 -36.594 -20.406 1 94 4 GLU B N 1
ATOM 668 C CA . GLU B 1 4 ? 6.477 -36.219 -19.594 1 94 4 GLU B CA 1
ATOM 669 C C . GLU B 1 4 ? 6.883 -34.781 -19.844 1 94 4 GLU B C 1
ATOM 671 O O . GLU B 1 4 ? 7.188 -34.031 -18.891 1 94 4 GLU B O 1
ATOM 676 N N . GLU B 1 5 ? 6.914 -34.438 -21.016 1 95.25 5 GLU B N 1
ATOM 677 C CA . GLU B 1 5 ? 7.258 -33.062 -21.391 1 95.25 5 GLU B CA 1
ATOM 678 C C . GLU B 1 5 ? 6.242 -32.062 -20.828 1 95.25 5 GLU B C 1
ATOM 680 O O . GLU B 1 5 ? 6.613 -31 -20.375 1 95.25 5 GLU B O 1
ATOM 685 N N . ARG B 1 6 ? 5.008 -32.438 -20.875 1 96.56 6 ARG B N 1
ATOM 686 C CA . ARG B 1 6 ? 3.932 -31.609 -20.344 1 96.56 6 ARG B CA 1
ATOM 687 C C . ARG B 1 6 ? 4.074 -31.422 -18.844 1 96.56 6 ARG B C 1
ATOM 689 O O . ARG B 1 6 ? 3.871 -30.312 -18.344 1 96.56 6 ARG B O 1
ATOM 696 N N . ILE B 1 7 ? 4.422 -32.406 -18.125 1 96.81 7 ILE B N 1
ATOM 697 C CA . ILE B 1 7 ? 4.613 -32.375 -16.688 1 96.81 7 ILE B CA 1
ATOM 698 C C . ILE B 1 7 ? 5.75 -31.406 -16.344 1 96.81 7 ILE B C 1
ATOM 700 O O . ILE B 1 7 ? 5.613 -30.562 -15.453 1 96.81 7 ILE B O 1
ATOM 704 N N . ILE B 1 8 ? 6.812 -31.5 -17.109 1 97.06 8 ILE B N 1
ATOM 705 C CA . ILE B 1 8 ? 7.977 -30.656 -16.875 1 97.06 8 ILE B CA 1
ATOM 706 C C . ILE B 1 8 ? 7.598 -29.188 -17.062 1 97.06 8 ILE B C 1
ATOM 708 O O . ILE B 1 8 ? 7.953 -28.328 -16.25 1 97.06 8 ILE B O 1
ATOM 712 N N . ARG B 1 9 ? 6.848 -28.906 -18.062 1 97.5 9 ARG B N 1
ATOM 713 C CA . ARG B 1 9 ? 6.43 -27.547 -18.359 1 97.5 9 ARG B CA 1
ATOM 714 C C . ARG B 1 9 ? 5.52 -27 -17.266 1 97.5 9 ARG B C 1
ATOM 716 O O . ARG B 1 9 ? 5.652 -25.828 -16.875 1 97.5 9 ARG B O 1
ATOM 723 N N . LEU B 1 10 ? 4.617 -27.844 -16.812 1 98.06 10 LEU B N 1
ATOM 724 C CA . LEU B 1 10 ? 3.688 -27.438 -15.766 1 98.06 10 LEU B CA 1
ATOM 725 C C . LEU B 1 10 ? 4.422 -27.188 -14.453 1 98.06 10 LEU B C 1
ATOM 727 O O . LEU B 1 10 ? 4.078 -26.266 -13.711 1 98.06 10 LEU B O 1
ATOM 731 N N . GLU B 1 11 ? 5.367 -27.906 -14.133 1 98.12 11 GLU B N 1
ATOM 732 C CA . GLU B 1 11 ? 6.184 -27.719 -12.938 1 98.12 11 GLU B CA 1
ATOM 733 C C . GLU B 1 11 ? 6.961 -26.406 -13 1 98.12 11 GLU B C 1
ATOM 735 O O . GLU B 1 11 ? 7.055 -25.688 -12 1 98.12 11 GLU B O 1
ATOM 740 N N . GLU B 1 12 ? 7.539 -26.188 -14.125 1 98.38 12 GLU B N 1
ATOM 741 C CA . GLU B 1 12 ? 8.25 -24.922 -14.328 1 98.38 12 GLU B CA 1
ATOM 742 C C . GLU B 1 12 ? 7.324 -23.734 -14.133 1 98.38 12 GLU B C 1
ATOM 744 O O . GLU B 1 12 ? 7.676 -22.766 -13.445 1 98.38 12 GLU B O 1
ATOM 749 N N . LEU B 1 13 ? 6.125 -23.828 -14.742 1 98.31 13 LEU B N 1
ATOM 750 C CA . LEU B 1 13 ? 5.121 -22.781 -14.602 1 98.31 13 LEU B CA 1
ATOM 751 C C . LEU B 1 13 ? 4.77 -22.547 -13.141 1 98.31 13 LEU B C 1
ATOM 753 O O . LEU B 1 13 ? 4.758 -21.406 -12.664 1 98.31 13 LEU B O 1
ATOM 757 N N . ALA B 1 14 ? 4.516 -23.672 -12.477 1 98.38 14 ALA B N 1
ATOM 758 C CA . ALA B 1 14 ? 4.145 -23.594 -11.062 1 98.38 14 ALA B CA 1
ATOM 759 C C . ALA B 1 14 ? 5.266 -22.969 -10.234 1 98.38 14 ALA B C 1
ATOM 761 O O . ALA B 1 14 ? 5.008 -22.203 -9.305 1 98.38 14 ALA B O 1
ATOM 762 N N . TYR B 1 15 ? 6.449 -23.297 -10.617 1 98.38 15 TYR B N 1
ATOM 763 C CA . TYR B 1 15 ? 7.617 -22.75 -9.93 1 98.38 15 TYR B CA 1
ATOM 764 C C . TYR B 1 15 ? 7.695 -21.234 -10.086 1 98.38 15 TYR B C 1
ATOM 766 O O . TYR B 1 15 ? 7.871 -20.516 -9.102 1 98.38 15 TYR B O 1
ATOM 774 N N . PHE B 1 16 ? 7.555 -20.703 -11.258 1 98.44 16 PHE B N 1
ATOM 775 C CA . PHE B 1 16 ? 7.641 -19.281 -11.539 1 98.44 16 PHE B CA 1
ATOM 776 C C . PHE B 1 16 ? 6.488 -18.531 -10.875 1 98.44 16 PHE B C 1
ATOM 778 O O . PHE B 1 16 ? 6.68 -17.438 -10.344 1 98.44 16 PHE B O 1
ATOM 785 N N . GLN B 1 17 ? 5.348 -19.094 -10.891 1 98.56 17 GLN B N 1
ATOM 786 C CA . GLN B 1 17 ? 4.191 -18.484 -10.234 1 98.56 17 GLN B CA 1
ATOM 787 C C . GLN B 1 17 ? 4.398 -18.391 -8.727 1 98.56 17 GLN B C 1
ATOM 789 O O . GLN B 1 17 ? 4.031 -17.391 -8.109 1 98.56 17 GLN B O 1
ATOM 794 N N . GLU B 1 18 ? 4.953 -19.391 -8.211 1 98.44 18 GLU B N 1
ATOM 795 C CA . GLU B 1 18 ? 5.25 -19.375 -6.785 1 98.44 18 GLU B CA 1
ATOM 796 C C . GLU B 1 18 ? 6.215 -18.25 -6.43 1 98.44 18 GLU B C 1
ATOM 798 O O . GLU B 1 18 ? 6.031 -17.562 -5.426 1 98.44 18 GLU B O 1
ATOM 803 N N . GLU B 1 19 ? 7.199 -18.094 -7.234 1 98.62 19 GLU B N 1
ATOM 804 C CA . GLU B 1 19 ? 8.164 -17.016 -7.035 1 98.62 19 GLU B CA 1
ATOM 805 C C . GLU B 1 19 ? 7.484 -15.656 -7.117 1 98.62 19 GLU B C 1
ATOM 807 O O . GLU B 1 19 ? 7.734 -14.781 -6.289 1 98.62 19 GLU B O 1
ATOM 812 N N . ARG B 1 20 ? 6.672 -15.484 -8.078 1 98.75 20 ARG B N 1
ATOM 813 C CA . ARG B 1 20 ? 5.938 -14.234 -8.258 1 98.75 20 ARG B CA 1
ATOM 814 C C . ARG B 1 20 ? 5.031 -13.953 -7.059 1 98.75 20 ARG B C 1
ATOM 816 O O . ARG B 1 20 ? 4.926 -12.812 -6.605 1 98.75 20 ARG B O 1
ATOM 823 N N . LEU B 1 21 ? 4.371 -14.969 -6.602 1 98.75 21 LEU B N 1
ATOM 824 C CA . LEU B 1 21 ? 3.518 -14.867 -5.426 1 98.75 21 LEU B CA 1
ATOM 825 C C . LEU B 1 21 ? 4.309 -14.367 -4.219 1 98.75 21 LEU B C 1
ATOM 827 O O . LEU B 1 21 ? 3.848 -13.492 -3.486 1 98.75 21 LEU B O 1
ATOM 831 N N . ARG B 1 22 ? 5.473 -14.898 -4.09 1 98.62 22 ARG B N 1
ATOM 832 C CA . ARG B 1 22 ? 6.344 -14.484 -2.992 1 98.62 22 ARG B CA 1
ATOM 833 C C . ARG B 1 22 ? 6.727 -13.016 -3.115 1 98.62 22 ARG B C 1
ATOM 835 O O . ARG B 1 22 ? 6.652 -12.266 -2.141 1 98.62 22 ARG B O 1
ATOM 842 N N . GLU B 1 23 ? 7.027 -12.633 -4.242 1 98.75 23 GLU B N 1
ATOM 843 C CA . GLU B 1 23 ? 7.422 -11.25 -4.508 1 98.75 23 GLU B CA 1
ATOM 844 C C . GLU B 1 23 ? 6.273 -10.289 -4.234 1 98.75 23 GLU B C 1
ATOM 846 O O . GLU B 1 23 ? 6.465 -9.25 -3.6 1 98.75 23 GLU B O 1
ATOM 851 N N . LEU B 1 24 ? 5.16 -10.656 -4.688 1 98.75 24 LEU B N 1
ATOM 852 C CA . LEU B 1 24 ? 3.99 -9.797 -4.508 1 98.75 24 LEU B CA 1
ATOM 853 C C . LEU B 1 24 ? 3.609 -9.695 -3.037 1 98.75 24 LEU B C 1
ATOM 855 O O . LEU B 1 24 ? 3.223 -8.625 -2.562 1 98.75 24 LEU B O 1
ATOM 859 N N . ASN B 1 25 ? 3.762 -10.773 -2.365 1 98.75 25 ASN B N 1
ATOM 860 C CA . ASN B 1 25 ? 3.477 -10.75 -0.935 1 98.75 25 ASN B CA 1
ATOM 861 C C . ASN B 1 25 ? 4.434 -9.828 -0.188 1 98.75 25 ASN B C 1
ATOM 863 O O . ASN B 1 25 ? 4.02 -9.094 0.717 1 98.75 25 ASN B O 1
ATOM 867 N N . GLU B 1 26 ? 5.621 -9.875 -0.555 1 98.75 26 GLU B N 1
ATOM 868 C CA . GLU B 1 26 ? 6.621 -8.992 0.044 1 98.75 26 GLU B CA 1
ATOM 869 C C . GLU B 1 26 ? 6.316 -7.527 -0.255 1 98.75 26 GLU B C 1
ATOM 871 O O . GLU B 1 26 ? 6.41 -6.672 0.63 1 98.75 26 GLU B O 1
ATOM 876 N N . ALA B 1 27 ? 5.957 -7.211 -1.427 1 98.81 27 ALA B N 1
ATOM 877 C CA . ALA B 1 27 ? 5.613 -5.852 -1.84 1 98.81 27 ALA B CA 1
ATOM 878 C C . ALA B 1 27 ? 4.395 -5.34 -1.073 1 98.81 27 ALA B C 1
ATOM 880 O O . ALA B 1 27 ? 4.375 -4.188 -0.629 1 98.81 27 ALA B O 1
ATOM 881 N N . LEU B 1 28 ? 3.432 -6.262 -0.971 1 98.81 28 LEU B N 1
ATOM 882 C CA . LEU B 1 28 ? 2.225 -5.906 -0.233 1 98.81 28 LEU B CA 1
ATOM 883 C C . LEU B 1 28 ? 2.555 -5.555 1.214 1 98.81 28 LEU B C 1
ATOM 885 O O . LEU B 1 28 ? 2.018 -4.59 1.762 1 98.81 28 LEU B O 1
ATOM 889 N N . THR B 1 29 ? 3.404 -6.281 1.78 1 98.81 29 THR B N 1
ATOM 890 C CA . THR B 1 29 ? 3.83 -6.043 3.156 1 98.81 29 THR B CA 1
ATOM 891 C C . THR B 1 29 ? 4.555 -4.707 3.275 1 98.81 29 THR B C 1
ATOM 893 O O . THR B 1 29 ? 4.297 -3.934 4.199 1 98.81 29 THR B O 1
ATOM 896 N N . ALA B 1 30 ? 5.391 -4.418 2.359 1 98.81 30 ALA B N 1
ATOM 897 C CA . ALA B 1 30 ? 6.133 -3.162 2.352 1 98.81 30 ALA B CA 1
ATOM 898 C C . ALA B 1 30 ? 5.191 -1.97 2.193 1 98.81 30 ALA B C 1
ATOM 900 O O . ALA B 1 30 ? 5.336 -0.959 2.885 1 98.81 30 ALA B O 1
ATOM 901 N N . GLN B 1 31 ? 4.23 -2.172 1.292 1 98.81 31 GLN B N 1
ATOM 902 C CA . GLN B 1 31 ? 3.258 -1.106 1.075 1 98.81 31 GLN B CA 1
ATOM 903 C C . GLN B 1 31 ? 2.381 -0.902 2.307 1 98.81 31 GLN B C 1
ATOM 905 O O . GLN B 1 31 ? 2.029 0.23 2.645 1 98.81 31 GLN B O 1
ATOM 910 N N . GLN B 1 32 ? 2.104 -1.952 2.939 1 98.81 32 GLN B N 1
ATOM 911 C CA . GLN B 1 32 ? 1.326 -1.83 4.168 1 98.81 32 GLN B CA 1
ATOM 912 C C . GLN B 1 32 ? 2.104 -1.066 5.238 1 98.81 32 GLN B C 1
ATOM 914 O O . GLN B 1 32 ? 1.541 -0.222 5.938 1 98.81 32 GLN B O 1
ATOM 919 N N . GLN B 1 33 ? 3.328 -1.307 5.363 1 98.88 33 GLN B N 1
ATOM 920 C CA . GLN B 1 33 ? 4.172 -0.572 6.297 1 98.88 33 GLN B CA 1
ATOM 921 C C . GLN B 1 33 ? 4.223 0.912 5.945 1 98.88 33 GLN B C 1
ATOM 923 O O . GLN B 1 33 ? 4.176 1.767 6.832 1 98.88 33 GLN B O 1
ATOM 928 N N . GLN B 1 34 ? 4.324 1.157 4.684 1 98.94 34 GLN B N 1
ATOM 929 C CA . GLN B 1 34 ? 4.309 2.537 4.211 1 98.94 34 GLN B CA 1
ATOM 930 C C . GLN B 1 34 ? 2.994 3.225 4.566 1 98.94 34 GLN B C 1
ATOM 932 O O . GLN B 1 34 ? 2.988 4.375 5.012 1 98.94 34 GLN B O 1
ATOM 937 N N . ILE B 1 35 ? 1.919 2.562 4.324 1 98.94 35 ILE B N 1
ATOM 938 C CA . ILE B 1 35 ? 0.598 3.096 4.637 1 98.94 35 ILE B CA 1
ATOM 939 C C . ILE B 1 35 ? 0.513 3.422 6.129 1 98.94 35 ILE B C 1
ATOM 941 O O . ILE B 1 35 ? 0.075 4.51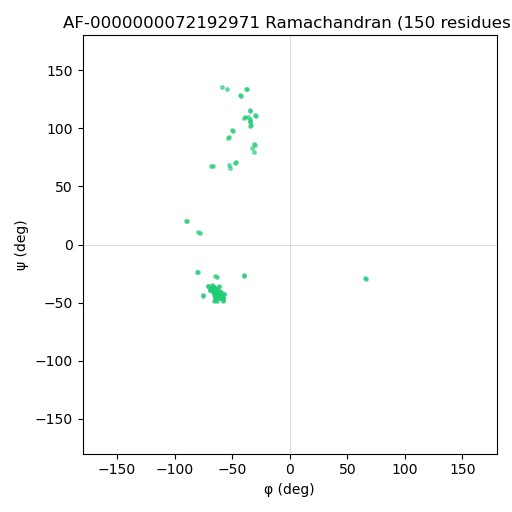2 6.508 1 98.94 35 ILE B O 1
ATOM 945 N N . ASP B 1 36 ? 0.965 2.523 6.941 1 98.88 36 ASP B N 1
ATOM 946 C CA . ASP B 1 36 ? 0.932 2.715 8.391 1 98.88 36 ASP B CA 1
ATOM 947 C C . ASP B 1 36 ? 1.729 3.951 8.797 1 98.88 36 ASP B C 1
ATOM 949 O O . ASP B 1 36 ? 1.272 4.746 9.625 1 98.88 36 ASP B O 1
ATOM 953 N N . MET B 1 37 ? 2.861 4.109 8.25 1 98.88 37 MET B N 1
ATOM 954 C CA . MET B 1 37 ? 3.727 5.25 8.539 1 98.88 37 MET B CA 1
ATOM 955 C C . MET B 1 37 ? 3.066 6.555 8.109 1 9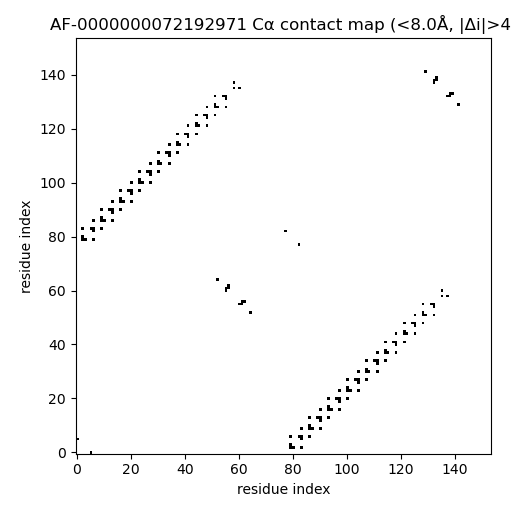8.88 37 MET B C 1
ATOM 957 O O . MET B 1 37 ? 3.064 7.531 8.859 1 98.88 37 MET B O 1
ATOM 961 N N . LEU B 1 38 ? 2.51 6.488 6.953 1 98.88 38 LEU B N 1
ATOM 962 C CA . LEU B 1 38 ? 1.869 7.688 6.426 1 98.88 38 LEU B CA 1
ATOM 963 C C . LEU B 1 38 ? 0.66 8.078 7.273 1 98.88 38 LEU B C 1
ATOM 965 O O . LEU B 1 38 ? 0.416 9.258 7.512 1 98.88 38 LEU B O 1
ATOM 969 N N . GLU B 1 39 ? -0.071 7.141 7.688 1 98.81 39 GLU B N 1
ATOM 970 C CA . GLU B 1 39 ? -1.229 7.398 8.539 1 98.81 39 GLU B CA 1
ATOM 971 C C . GLU B 1 39 ? -0.812 8.023 9.867 1 98.81 39 GLU B C 1
ATOM 973 O O . GLU B 1 39 ? -1.459 8.961 10.344 1 98.81 39 GLU B O 1
ATOM 978 N N . HIS B 1 40 ? 0.236 7.547 10.398 1 98.81 40 HIS B N 1
ATOM 979 C CA . HIS B 1 40 ? 0.758 8.094 11.648 1 98.81 40 HIS B CA 1
ATOM 980 C C . HIS B 1 40 ? 1.234 9.531 11.461 1 98.81 40 HIS B C 1
ATOM 982 O O . HIS B 1 40 ? 0.9 10.414 12.258 1 98.81 40 HIS B O 1
ATOM 988 N N . ARG B 1 41 ? 1.965 9.719 10.492 1 98.75 41 ARG B N 1
ATOM 989 C CA . ARG B 1 41 ? 2.471 11.055 10.195 1 98.75 41 ARG B CA 1
ATOM 990 C C . ARG B 1 41 ? 1.327 12.031 9.961 1 98.75 41 ARG B C 1
ATOM 992 O O . ARG B 1 41 ? 1.369 13.172 10.43 1 98.75 41 ARG B O 1
ATOM 999 N N . LEU B 1 42 ? 0.359 11.609 9.273 1 98.62 42 LEU B N 1
ATOM 1000 C CA . LEU B 1 42 ? -0.798 12.453 9 1 98.62 42 LEU B CA 1
ATOM 1001 C C . LEU B 1 42 ? -1.523 12.82 10.289 1 98.62 42 LEU B C 1
ATOM 1003 O O . LEU B 1 42 ? -1.901 13.977 10.492 1 98.62 42 LEU B O 1
ATOM 1007 N N . ALA B 1 43 ? -1.663 11.828 11.078 1 98.62 43 ALA B N 1
ATOM 1008 C CA . ALA B 1 43 ? -2.312 12.07 12.359 1 98.62 43 ALA B CA 1
ATOM 1009 C C . ALA B 1 43 ? -1.542 13.109 13.18 1 98.62 43 ALA B C 1
ATOM 1011 O O . ALA B 1 43 ? -2.137 14.023 13.75 1 98.62 43 ALA B O 1
ATOM 1012 N N . GLU B 1 44 ? -0.27 12.992 13.227 1 98.38 44 GLU B N 1
ATOM 1013 C CA . GLU B 1 44 ? 0.586 13.922 13.953 1 98.38 44 GLU B CA 1
ATOM 1014 C C . GLU B 1 44 ? 0.473 15.336 13.383 1 98.38 44 GLU B C 1
ATOM 1016 O O . GLU B 1 44 ? 0.393 16.312 14.133 1 98.38 44 GLU B O 1
ATOM 1021 N N . THR B 1 45 ? 0.454 15.383 12.141 1 98.12 45 THR B N 1
ATOM 1022 C CA . THR B 1 45 ? 0.41 16.672 11.469 1 98.12 45 THR B CA 1
ATOM 1023 C C . THR B 1 45 ? -0.956 17.328 11.648 1 98.12 45 THR B C 1
ATOM 1025 O O . THR B 1 45 ? -1.049 18.547 11.82 1 98.12 45 THR B O 1
ATOM 1028 N N . MET B 1 46 ? -1.934 16.562 11.664 1 97.94 46 MET B N 1
ATOM 1029 C CA . MET B 1 46 ? -3.281 17.062 11.922 1 97.94 46 MET B CA 1
ATOM 1030 C C . MET B 1 46 ? -3.396 17.625 13.336 1 97.94 46 MET B C 1
ATOM 1032 O O . MET B 1 46 ? -4.008 18.672 13.539 1 97.94 46 MET B O 1
ATOM 1036 N N . GLU B 1 47 ? -2.812 16.922 14.203 1 97.88 47 GLU B N 1
ATOM 1037 C CA . GLU B 1 47 ? -2.807 17.391 15.586 1 97.88 47 GLU B CA 1
ATOM 1038 C C . GLU B 1 47 ? -2.049 18.703 15.727 1 97.88 47 GLU B C 1
ATOM 1040 O O . GLU B 1 47 ? -2.502 19.609 16.422 1 97.88 47 GLU B O 1
ATOM 1045 N N . LEU B 1 48 ? -0.978 18.766 15.07 1 96.75 48 LEU B N 1
ATOM 1046 C CA . LEU B 1 48 ? -0.193 20 15.07 1 96.75 48 LEU B CA 1
ATOM 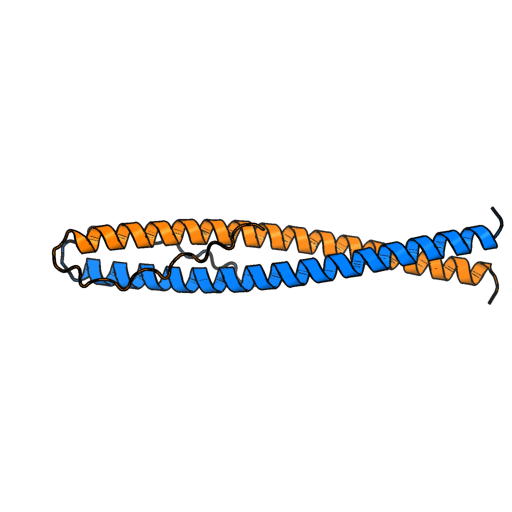1047 C C . LEU B 1 48 ? -1.009 21.172 14.523 1 96.75 48 LEU B C 1
ATOM 1049 O O . LEU B 1 48 ? -1.054 22.234 15.125 1 96.75 48 LEU B O 1
ATOM 1053 N N . ALA B 1 49 ? -1.697 20.938 13.43 1 95.44 49 ALA B N 1
ATOM 1054 C CA . ALA B 1 49 ? -2.51 21.969 12.805 1 95.44 49 ALA B CA 1
ATOM 1055 C C . ALA B 1 49 ? -3.641 22.422 13.727 1 95.44 49 ALA B C 1
ATOM 1057 O O . ALA B 1 49 ? -3.932 23.609 13.836 1 95.44 49 ALA B O 1
ATOM 1058 N N . ARG B 1 50 ? -4.16 21.484 14.375 1 95.88 50 ARG B N 1
ATOM 1059 C CA . ARG B 1 50 ? -5.234 21.797 15.312 1 95.88 50 ARG B CA 1
ATOM 1060 C C . ARG B 1 50 ? -4.727 22.656 16.469 1 95.88 50 ARG B C 1
ATOM 1062 O O . ARG B 1 50 ? -5.371 23.641 16.844 1 95.88 50 ARG B O 1
ATOM 1069 N N . ASN B 1 51 ? -3.598 22.359 17.016 1 94.5 51 ASN B N 1
ATOM 1070 C CA . ASN B 1 51 ? -2.998 23.109 18.109 1 94.5 51 A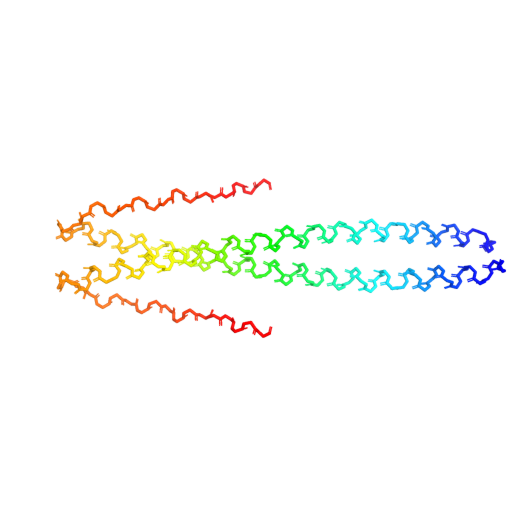SN B CA 1
ATOM 1071 C C . ASN B 1 51 ? -2.654 24.531 17.703 1 94.5 51 ASN B C 1
ATOM 1073 O O . ASN B 1 51 ? -2.904 25.484 18.453 1 94.5 51 ASN B O 1
ATOM 1077 N N . LEU B 1 52 ? -2.193 24.703 16.516 1 90.69 52 LEU B N 1
ATOM 1078 C CA . LEU B 1 52 ? -1.838 26.016 16 1 90.69 52 LEU B CA 1
ATOM 1079 C C . LEU B 1 52 ? -3.082 26.875 15.797 1 90.69 52 LEU B C 1
ATOM 1081 O O . LEU B 1 52 ? -3.076 28.062 16.109 1 90.69 52 LEU B O 1
ATOM 1085 N N . ARG B 1 53 ? -4.102 26.219 15.328 1 90.56 53 ARG B N 1
ATOM 1086 C CA . ARG B 1 53 ? -5.363 26.922 15.125 1 90.56 53 ARG B CA 1
ATOM 1087 C C . ARG B 1 53 ? -5.941 27.406 16.453 1 90.56 53 ARG B C 1
ATOM 1089 O O . ARG B 1 53 ? -6.438 28.531 16.531 1 90.56 53 ARG B O 1
ATOM 1096 N N . ASP B 1 54 ? -5.828 26.656 17.438 1 90.94 54 ASP B N 1
ATOM 1097 C CA . ASP B 1 54 ? -6.324 27 18.766 1 90.94 54 ASP B CA 1
ATOM 1098 C C . ASP B 1 54 ? -5.559 28.188 19.344 1 90.94 54 ASP B C 1
ATOM 1100 O O . ASP B 1 54 ? -6.152 29.078 19.969 1 90.94 54 ASP B O 1
ATOM 1104 N N . GLN B 1 55 ? -4.305 28.312 19.109 1 86.25 55 GLN B N 1
ATOM 1105 C CA . GLN B 1 55 ? -3.459 29.406 19.578 1 86.25 55 GLN B CA 1
ATOM 1106 C C . GLN B 1 55 ? -3.807 30.703 18.875 1 86.25 55 GLN B C 1
ATOM 1108 O O . GLN B 1 55 ? -3.85 31.766 19.5 1 86.25 55 GLN B O 1
ATOM 1113 N N . LEU B 1 56 ? -4.086 30.609 17.609 1 84.75 56 LEU B N 1
ATOM 1114 C CA . LEU B 1 56 ? -4.453 31.781 16.828 1 84.75 56 LEU B CA 1
ATOM 1115 C C . LEU B 1 56 ? -5.812 32.312 17.266 1 84.75 56 LEU B C 1
ATOM 1117 O O . LEU B 1 56 ? -6.031 33.531 17.266 1 84.75 56 LEU B O 1
ATOM 1121 N N . GLY B 1 57 ? -6.75 31.438 17.562 1 81.5 57 GLY B N 1
ATOM 1122 C CA . GLY B 1 57 ? -8.062 31.844 18.031 1 81.5 57 GLY B CA 1
ATOM 1123 C C . GLY B 1 57 ? -8.016 32.562 19.359 1 81.5 57 GLY B C 1
ATOM 1124 O O . GLY B 1 57 ? -8.875 33.406 19.656 1 81.5 57 GLY B O 1
ATOM 1125 N N . GLN B 1 58 ? -7.086 32.344 20.25 1 77.31 58 GLN B N 1
ATOM 1126 C CA . GLN B 1 58 ? -6.945 32.969 21.562 1 77.31 58 GLN B CA 1
ATOM 1127 C C . GLN B 1 58 ? -6.324 34.344 21.469 1 77.31 58 GLN B C 1
ATOM 1129 O O . GLN B 1 58 ? -6.543 35.188 22.328 1 77.31 58 GLN B O 1
ATOM 1134 N N . THR B 1 59 ? -5.535 34.781 20.438 1 65.62 59 THR B N 1
ATOM 1135 C CA . THR B 1 59 ? -4.883 36.094 20.281 1 65.62 59 THR B CA 1
ATOM 1136 C C . THR B 1 59 ? -5.801 37.062 19.578 1 65.62 59 THR B C 1
ATOM 1138 O O . THR B 1 59 ? -5.457 38.25 19.422 1 65.62 59 THR B O 1
ATOM 1141 N N . GLY B 1 60 ? -7.117 36.938 19.5 1 59.81 60 GLY B N 1
ATOM 1142 C CA . GLY B 1 60 ? -8.109 37.844 18.953 1 59.81 60 GLY B CA 1
ATOM 1143 C C . GLY B 1 60 ? -7.977 38.031 17.438 1 59.81 60 GLY B C 1
ATOM 1144 O O . GLY B 1 60 ? -8.828 38.656 16.812 1 59.81 60 GLY B O 1
ATOM 1145 N N . ASN B 1 61 ? -6.82 37.906 16.906 1 52.31 61 ASN B N 1
ATOM 1146 C CA . ASN B 1 61 ? -6.625 38.125 15.484 1 52.31 61 ASN B CA 1
ATOM 1147 C C . ASN B 1 61 ? -7.078 36.938 14.656 1 52.31 61 ASN B C 1
ATOM 1149 O O . ASN B 1 61 ? -6.766 36.844 13.469 1 52.31 61 ASN B O 1
ATOM 1153 N N . GLY B 1 62 ? -7.742 36.031 15.305 1 50.94 62 GLY B N 1
ATOM 1154 C CA . GLY B 1 62 ? -8.008 34.781 14.648 1 50.94 62 GLY B CA 1
ATOM 1155 C C . GLY B 1 62 ? -8.953 34.906 13.469 1 50.94 62 GLY B C 1
ATOM 1156 O O . GLY B 1 62 ? -10.133 35.188 13.648 1 50.94 62 GLY B O 1
ATOM 1157 N N . ALA B 1 63 ? -8.484 35.594 12.367 1 50.25 63 ALA B N 1
ATOM 1158 C CA . ALA B 1 63 ? -9.359 35.438 11.211 1 50.25 63 ALA B CA 1
ATOM 1159 C C . ALA B 1 63 ? -9.922 34.031 11.133 1 50.25 63 ALA B C 1
ATOM 1161 O O . ALA B 1 63 ? -9.266 33.062 11.562 1 50.25 63 ALA B O 1
ATOM 1162 N N . PRO B 1 64 ? -11.219 33.812 10.891 1 46.12 64 PRO B N 1
ATOM 1163 C CA . PRO B 1 64 ? -11.836 32.469 10.797 1 46.12 64 PRO B CA 1
ATOM 1164 C C . PRO B 1 64 ? -11.039 31.516 9.906 1 46.12 64 PRO B C 1
ATOM 1166 O O . PRO B 1 64 ? -10.812 31.812 8.727 1 46.12 64 PRO B O 1
ATOM 1169 N N . VAL B 1 65 ? -9.891 31.078 10.32 1 45.31 65 VAL B N 1
ATOM 1170 C CA . VAL B 1 65 ? -9.156 30.047 9.586 1 45.31 65 VAL B CA 1
ATOM 1171 C C . VAL B 1 65 ? -10.125 29.062 8.953 1 45.31 65 VAL B C 1
ATOM 1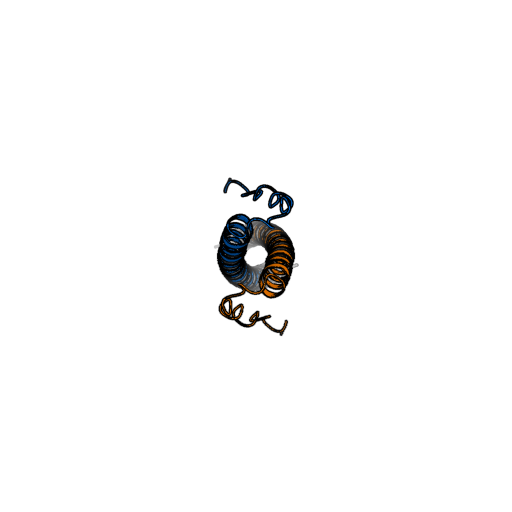173 O O . VAL B 1 65 ? -11.031 28.562 9.617 1 45.31 65 VAL B O 1
ATOM 1176 N N . ASN B 1 66 ? -10.25 29.125 7.676 1 44.78 66 ASN B N 1
ATOM 1177 C CA . ASN B 1 66 ? -11 28.172 6.867 1 44.78 66 ASN B CA 1
ATOM 1178 C C . ASN B 1 66 ? -10.906 26.75 7.438 1 44.78 66 ASN B C 1
ATOM 1180 O O . ASN B 1 66 ? -9.828 26.312 7.828 1 44.78 66 ASN B O 1
ATOM 1184 N N . ASP B 1 67 ? -12.078 26.141 7.918 1 43.56 67 ASP B N 1
ATOM 1185 C CA . ASP B 1 67 ? -12.406 24.828 8.461 1 43.56 67 ASP B CA 1
ATOM 1186 C C . ASP B 1 67 ? -11.586 23.734 7.785 1 43.56 67 ASP B C 1
ATOM 1188 O O . ASP B 1 67 ? -11.359 23.781 6.574 1 43.56 67 ASP B O 1
ATOM 1192 N N . LEU B 1 68 ? -10.562 23.156 8.445 1 46.34 68 LEU B N 1
ATOM 1193 C CA . LEU B 1 68 ? -9.977 21.891 7.984 1 46.34 68 LEU B CA 1
ATOM 1194 C C . LEU B 1 68 ? -11.016 21.047 7.266 1 46.34 68 LEU B C 1
ATOM 1196 O O . LEU B 1 68 ? -12.117 20.844 7.781 1 46.34 68 LEU B O 1
ATOM 1200 N N . PRO B 1 69 ? -10.852 20.906 5.914 1 41.56 69 PRO B N 1
ATOM 1201 C CA . PRO B 1 69 ? -11.859 20 5.379 1 41.56 69 PRO B CA 1
ATOM 1202 C C . PRO B 1 69 ? -12.078 18.766 6.266 1 41.56 69 PRO B C 1
ATOM 1204 O O . PRO B 1 69 ? -11.156 18.344 6.961 1 41.56 69 PRO B O 1
ATOM 1207 N N . PRO B 1 70 ? -13.367 18.516 6.617 1 37.28 70 PRO B N 1
ATOM 1208 C CA . PRO B 1 70 ? -13.68 17.328 7.41 1 37.28 70 PRO B CA 1
ATOM 1209 C C . PRO B 1 70 ? -12.852 16.109 7.008 1 37.28 70 PRO B C 1
ATOM 1211 O O . PRO B 1 70 ? -12.398 16.016 5.863 1 37.28 70 PRO B O 1
ATOM 1214 N N . HIS B 1 71 ? -11.883 15.641 7.852 1 44.56 71 HIS B N 1
ATOM 1215 C CA . HIS B 1 71 ? -11.164 14.375 7.711 1 44.56 71 HIS B CA 1
ATOM 1216 C C . HIS B 1 71 ? -12.031 13.328 7.02 1 44.56 71 HIS B C 1
ATOM 1218 O O . HIS B 1 71 ? -13.078 12.938 7.539 1 44.56 71 HIS B O 1
ATOM 1224 N N . TYR B 1 72 ? -12.062 13.281 5.742 1 37.19 72 TYR B N 1
ATOM 1225 C CA . TYR B 1 72 ? -12.719 12.094 5.191 1 37.19 72 TYR B CA 1
ATOM 1226 C C . TYR B 1 72 ? -12.141 10.82 5.793 1 37.19 72 TYR B C 1
ATOM 1228 O O . TYR B 1 72 ? -10.977 10.484 5.547 1 37.19 72 TYR B O 1
ATOM 1236 N N . MET B 1 73 ? -12.273 10.516 7.047 1 33.69 73 MET B N 1
ATOM 1237 C CA . MET B 1 73 ? -11.867 9.188 7.523 1 33.69 73 MET B CA 1
ATOM 1238 C C . MET B 1 73 ? -12.531 8.094 6.695 1 33.69 73 MET B C 1
ATOM 1240 O O . MET B 1 73 ? -13.758 8.047 6.582 1 33.69 73 MET B O 1
ATOM 1244 N N . PRO B 1 74 ? -11.898 7.594 5.625 1 34.94 74 PRO B N 1
ATOM 1245 C CA . PRO B 1 74 ? -12.625 6.434 5.102 1 34.94 74 PRO B CA 1
ATOM 1246 C C . PRO B 1 74 ? -12.969 5.414 6.184 1 34.94 74 PRO B C 1
ATOM 1248 O O . PRO B 1 74 ? -12.172 5.172 7.09 1 34.94 74 PRO B O 1
ATOM 1251 N N . GLU B 1 75 ? -14.188 5.48 6.672 1 33.38 75 GLU B N 1
ATOM 1252 C CA . GLU B 1 75 ? -14.641 4.375 7.512 1 33.38 75 GLU B CA 1
ATOM 1253 C C . GLU B 1 75 ? -14.055 3.047 7.043 1 33.38 75 GLU B C 1
ATOM 1255 O O . GLU B 1 75 ? -13.953 2.793 5.84 1 33.38 75 GLU B O 1
ATOM 1260 N N . ARG B 1 76 ? -13 2.492 7.723 1 35.62 76 ARG B N 1
ATOM 1261 C CA . ARG B 1 76 ? -12.633 1.101 7.48 1 35.62 76 ARG B CA 1
ATOM 1262 C C . ARG B 1 76 ? -13.852 0.263 7.121 1 35.62 76 ARG B C 1
ATOM 1264 O O . ARG B 1 76 ? -14.781 0.142 7.918 1 35.62 76 ARG B O 1
ATOM 1271 N N . TYR B 1 77 ? -14.344 0.328 5.789 1 26.22 77 TYR B N 1
ATOM 1272 C CA . TYR B 1 77 ? -15.273 -0.769 5.543 1 26.22 77 TYR B CA 1
ATOM 1273 C C . TYR B 1 77 ? -14.578 -2.117 5.691 1 26.22 77 TYR B C 1
ATOM 1275 O O . TYR B 1 77 ? -13.375 -2.236 5.422 1 26.22 77 TYR B O 1
#

pLDDT: mean 82.94, std 23.51, range [26.22, 98.94]

Foldseek 3Di:
DPPVVVVVVVVVVVVVVVVVVVVVVVVVVVVVVVVVVVVVVVVVVVVVVVVVLVVLVVVVNNDPPDPPPDPPPVPPD/DPPVVVVVVVVVVVVVVVVVVVVVVVVVVVVVVVVVVVVVVVVVVVVVVVVVLVVLVVVVNNDPPDPPPDPPPVPPD